Protein AF-A0A0V7Z9K7-F1 (afdb_monomer_lite)

Sequence (71 aa):
MPSTPAVLGAITMSGVAAAAWAWPAADPDVIEHANADLEPGHPHLHGDRRHAHAHAYVINDLHHRWPARAA

Foldseek 3Di:
DVCVVVVVVVVVVVVVVCCVVPPDPDDDQWDWDAPPVDDPPPPVCPPDPPSTDTDGDDCDPSRPDDDDPPD

pLDDT: mean 78.97, std 14.81, range [40.94, 98.62]

Radius of gyration: 19.27 Å; chains: 1; bounding box: 43×19×49 Å

Structure (mmCIF, N/CA/C/O backbone):
data_AF-A0A0V7Z9K7-F1
#
_entry.id   AF-A0A0V7Z9K7-F1
#
loop_
_atom_site.group_PDB
_atom_site.id
_atom_site.type_symbol
_atom_site.label_atom_id
_atom_site.label_alt_id
_atom_site.label_comp_id
_atom_site.label_asym_id
_atom_site.label_entity_id
_atom_site.label_seq_id
_atom_site.pdbx_PDB_ins_code
_atom_site.Cartn_x
_atom_site.Cartn_y
_atom_site.Cartn_z
_atom_site.occupancy
_atom_site.B_iso_or_equiv
_atom_site.auth_seq_id
_atom_site.auth_comp_id
_atom_site.auth_asym_id
_atom_site.auth_atom_id
_atom_site.pdbx_PDB_model_num
ATOM 1 N N . MET A 1 1 ? 11.944 3.752 -30.780 1.00 61.66 1 MET A N 1
ATOM 2 C CA . MET A 1 1 ? 13.080 3.845 -29.838 1.00 61.66 1 MET A CA 1
ATOM 3 C C . MET A 1 1 ? 13.267 2.467 -29.204 1.00 61.66 1 MET A C 1
ATOM 5 O O . MET A 1 1 ? 12.474 2.115 -28.341 1.00 61.66 1 MET A O 1
ATOM 9 N N . PRO A 1 2 ? 14.222 1.639 -29.658 1.00 76.38 2 PRO A N 1
ATOM 10 C CA . PRO A 1 2 ? 14.389 0.271 -29.143 1.00 76.38 2 PRO A CA 1
ATOM 11 C C . PRO A 1 2 ? 14.815 0.216 -27.662 1.00 76.38 2 PRO A C 1
ATOM 13 O O . PRO A 1 2 ? 14.695 -0.828 -27.033 1.00 76.38 2 PRO A O 1
ATOM 16 N N . SER A 1 3 ? 15.265 1.336 -27.084 1.00 91.56 3 SER A N 1
ATOM 17 C CA . SER A 1 3 ? 15.666 1.451 -25.676 1.00 91.56 3 SER A CA 1
ATOM 18 C C . SER A 1 3 ? 14.499 1.582 -24.693 1.00 91.56 3 SER A C 1
ATOM 20 O O . SER A 1 3 ? 14.640 1.203 -23.535 1.00 91.56 3 SER A O 1
ATOM 22 N N . THR A 1 4 ? 13.343 2.088 -25.128 1.00 96.31 4 THR A N 1
ATOM 23 C CA . THR A 1 4 ? 12.180 2.318 -24.257 1.00 96.31 4 THR A CA 1
ATOM 24 C C . THR A 1 4 ? 11.746 1.074 -23.468 1.00 96.31 4 THR A C 1
ATOM 26 O O . THR A 1 4 ? 11.647 1.184 -22.247 1.00 96.31 4 THR A O 1
ATOM 29 N N . PRO A 1 5 ? 11.533 -0.112 -24.080 1.00 96.06 5 PRO A N 1
ATOM 30 C CA . PRO A 1 5 ? 11.131 -1.295 -23.316 1.00 96.06 5 PRO A CA 1
ATOM 31 C C . PRO A 1 5 ? 12.194 -1.745 -22.305 1.00 96.06 5 PRO A C 1
ATOM 33 O O . PRO A 1 5 ? 11.840 -2.176 -21.213 1.00 96.06 5 PRO A O 1
ATOM 36 N N . ALA A 1 6 ? 13.486 -1.599 -22.624 1.00 97.06 6 ALA A N 1
ATOM 37 C CA . ALA A 1 6 ? 14.569 -1.953 -21.707 1.00 97.06 6 ALA A CA 1
ATOM 38 C C . ALA A 1 6 ? 14.603 -1.035 -20.474 1.00 97.06 6 ALA A C 1
ATOM 40 O O . ALA A 1 6 ? 14.749 -1.512 -19.351 1.00 97.06 6 ALA A O 1
ATOM 41 N N . VAL A 1 7 ? 14.413 0.273 -20.673 1.00 97.94 7 VAL A N 1
ATOM 42 C CA . VAL A 1 7 ? 14.338 1.247 -19.573 1.00 97.94 7 VAL A CA 1
ATOM 43 C C . VAL A 1 7 ? 13.124 0.974 -18.688 1.00 97.94 7 VAL A C 1
ATOM 45 O O . VAL A 1 7 ? 13.258 0.925 -17.468 1.00 97.94 7 VAL A O 1
ATOM 48 N N . LEU A 1 8 ? 11.952 0.747 -19.287 1.00 97.81 8 LEU A N 1
ATOM 49 C CA . LEU A 1 8 ? 10.745 0.412 -18.531 1.00 97.81 8 LEU A CA 1
ATOM 50 C C . LEU A 1 8 ? 10.926 -0.889 -17.741 1.00 97.81 8 LEU A C 1
ATOM 52 O O . LEU A 1 8 ? 10.609 -0.921 -16.557 1.00 97.81 8 LEU A O 1
ATOM 56 N N . GLY A 1 9 ? 11.511 -1.920 -18.356 1.00 97.75 9 GLY A N 1
ATOM 57 C CA . GLY A 1 9 ? 11.808 -3.185 -17.685 1.00 97.75 9 GLY A CA 1
ATOM 58 C C . GLY A 1 9 ? 12.732 -3.013 -16.479 1.00 97.75 9 GLY A C 1
ATOM 59 O O . GLY A 1 9 ? 12.448 -3.553 -15.411 1.00 97.75 9 GLY A O 1
ATOM 60 N N . ALA A 1 10 ? 13.792 -2.211 -16.611 1.00 98.31 10 ALA A N 1
ATOM 61 C CA . ALA A 1 10 ? 14.694 -1.911 -15.501 1.00 98.31 10 ALA A CA 1
ATOM 62 C C . ALA A 1 10 ? 13.972 -1.191 -14.349 1.00 98.31 10 ALA A C 1
ATOM 64 O O . ALA A 1 10 ? 14.135 -1.571 -13.191 1.00 98.31 10 ALA A O 1
ATOM 65 N N . ILE A 1 11 ? 13.128 -0.199 -14.657 1.00 98.56 11 ILE A N 1
ATOM 66 C CA . ILE A 1 11 ? 12.323 0.514 -13.653 1.00 98.56 11 ILE A CA 1
ATOM 67 C C . ILE A 1 11 ? 11.375 -0.454 -12.936 1.00 98.56 11 ILE A C 1
ATOM 69 O O . ILE A 1 11 ? 11.313 -0.455 -11.706 1.00 98.56 11 ILE A O 1
ATOM 73 N N . THR A 1 12 ? 10.668 -1.306 -13.683 1.00 98.44 12 THR A N 1
ATOM 74 C CA . THR A 1 12 ? 9.750 -2.299 -13.114 1.00 98.44 12 THR A CA 1
ATOM 75 C C . THR A 1 12 ? 10.481 -3.274 -12.198 1.00 98.44 12 THR A C 1
ATOM 77 O O . THR A 1 12 ? 10.036 -3.496 -11.075 1.00 98.44 12 THR A O 1
ATOM 80 N N . MET A 1 13 ? 11.618 -3.825 -12.633 1.00 98.62 13 MET A N 1
ATOM 81 C CA . MET A 1 13 ? 12.398 -4.757 -11.817 1.00 98.62 13 MET A CA 1
ATOM 82 C C . MET A 1 13 ? 12.898 -4.121 -10.521 1.00 98.62 13 MET A C 1
ATOM 84 O O . MET A 1 13 ? 12.778 -4.734 -9.461 1.00 98.62 13 MET A O 1
ATOM 88 N N . SER A 1 14 ? 13.402 -2.887 -10.581 1.00 98.56 14 SER A N 1
ATOM 89 C CA . SER A 1 14 ? 13.816 -2.156 -9.383 1.00 98.56 14 SER A CA 1
ATOM 90 C C . SER A 1 14 ? 12.644 -1.911 -8.432 1.00 98.56 14 SER A C 1
ATOM 92 O O . SER A 1 14 ? 12.798 -2.082 -7.225 1.00 98.56 14 SER A O 1
ATOM 94 N N . GLY A 1 15 ? 11.464 -1.569 -8.958 1.00 98.19 15 GLY A N 1
ATOM 95 C CA . GLY A 1 15 ? 10.249 -1.403 -8.158 1.00 98.19 15 GLY A CA 1
ATOM 96 C C . GLY A 1 15 ? 9.821 -2.693 -7.455 1.00 98.19 15 GLY A C 1
ATOM 97 O O . GLY A 1 15 ? 9.531 -2.672 -6.263 1.00 98.19 15 GLY A O 1
ATOM 98 N N . VAL A 1 16 ? 9.851 -3.827 -8.162 1.00 98.19 16 VAL A N 1
ATOM 99 C CA . VAL A 1 16 ? 9.538 -5.146 -7.587 1.00 98.19 16 VAL A CA 1
ATOM 100 C C . VAL A 1 16 ? 10.539 -5.527 -6.496 1.00 98.19 16 VAL A C 1
ATOM 102 O O . VAL A 1 16 ? 10.129 -5.964 -5.425 1.00 98.19 16 VAL A O 1
ATOM 105 N N . ALA A 1 17 ? 11.839 -5.333 -6.732 1.00 98.38 17 ALA A N 1
ATOM 106 C CA . ALA A 1 17 ? 12.869 -5.626 -5.738 1.00 98.38 17 ALA A CA 1
ATOM 107 C C . ALA A 1 17 ? 12.729 -4.743 -4.487 1.00 98.38 17 ALA A C 1
ATOM 109 O O . ALA A 1 17 ? 12.828 -5.238 -3.366 1.00 98.38 17 ALA A O 1
ATOM 110 N N . ALA A 1 18 ? 12.447 -3.449 -4.671 1.00 98.00 18 ALA A N 1
ATOM 111 C CA . ALA A 1 18 ? 12.200 -2.523 -3.572 1.00 98.00 18 ALA A CA 1
ATOM 112 C C . ALA A 1 18 ? 10.953 -2.913 -2.769 1.00 98.00 18 ALA A C 1
ATOM 114 O O . ALA A 1 18 ? 11.010 -2.924 -1.544 1.00 98.00 18 ALA A O 1
ATOM 115 N N . ALA A 1 19 ? 9.857 -3.282 -3.442 1.00 95.81 19 ALA A N 1
ATOM 116 C CA . ALA A 1 19 ? 8.652 -3.772 -2.782 1.00 95.81 19 ALA A CA 1
ATOM 117 C C . ALA A 1 19 ? 8.947 -5.045 -1.984 1.00 95.81 19 ALA A C 1
ATOM 119 O O . ALA A 1 19 ? 8.679 -5.079 -0.793 1.00 95.81 19 ALA A O 1
ATOM 120 N N . ALA A 1 20 ? 9.587 -6.049 -2.587 1.00 95.56 20 ALA A N 1
ATOM 121 C CA . ALA A 1 20 ? 9.931 -7.294 -1.900 1.00 95.56 20 ALA A CA 1
ATOM 122 C C . ALA A 1 20 ? 10.822 -7.082 -0.661 1.00 95.56 20 ALA A C 1
ATOM 124 O O . ALA A 1 20 ? 10.733 -7.849 0.293 1.00 95.56 20 ALA A O 1
ATOM 125 N N . TRP A 1 21 ? 11.677 -6.054 -0.670 1.00 96.56 21 TRP A N 1
ATOM 126 C CA . TRP A 1 21 ? 12.548 -5.724 0.458 1.00 96.56 21 TRP A CA 1
ATOM 127 C C . TRP A 1 21 ? 11.861 -4.880 1.540 1.00 96.56 21 TRP A C 1
ATOM 129 O O . TRP A 1 21 ? 12.089 -5.104 2.726 1.00 96.56 21 TRP A O 1
ATOM 139 N N . ALA A 1 22 ? 11.050 -3.898 1.144 1.00 94.56 22 ALA A N 1
ATOM 140 C CA . ALA A 1 22 ? 10.451 -2.929 2.058 1.00 94.56 22 ALA A CA 1
ATOM 141 C C . ALA A 1 22 ? 9.062 -3.339 2.573 1.00 94.56 22 ALA A C 1
ATOM 143 O O . ALA A 1 22 ? 8.584 -2.739 3.539 1.00 94.56 22 ALA A O 1
ATOM 144 N N . TRP A 1 23 ? 8.398 -4.318 1.944 1.00 91.00 23 TRP A N 1
ATOM 145 C CA . TRP A 1 23 ? 7.069 -4.752 2.373 1.00 91.00 23 TRP A CA 1
ATOM 146 C C . TRP A 1 23 ? 7.133 -5.365 3.778 1.00 91.00 23 TRP A C 1
ATOM 148 O O . TRP A 1 23 ? 7.991 -6.214 4.044 1.00 91.00 23 TRP A O 1
ATOM 158 N N . PRO A 1 24 ? 6.237 -4.975 4.698 1.00 87.75 24 PRO A N 1
ATOM 159 C CA . PRO A 1 24 ? 6.170 -5.591 6.013 1.00 87.75 24 PRO A CA 1
ATOM 160 C C . PRO A 1 24 ? 5.857 -7.088 5.915 1.00 87.75 24 PRO A C 1
ATOM 162 O O . PRO A 1 24 ? 4.943 -7.491 5.206 1.00 87.75 24 PRO A O 1
ATOM 165 N N . ALA A 1 25 ? 6.545 -7.920 6.701 1.00 87.69 25 ALA A N 1
ATOM 166 C CA . ALA A 1 25 ? 6.207 -9.346 6.795 1.00 87.69 25 ALA A CA 1
ATOM 167 C C . ALA A 1 25 ? 4.803 -9.589 7.386 1.00 87.69 25 ALA A C 1
ATOM 169 O O . ALA A 1 25 ? 4.179 -10.610 7.117 1.00 87.69 25 ALA A O 1
ATOM 170 N N . ALA A 1 26 ? 4.326 -8.651 8.209 1.00 83.94 26 ALA A N 1
ATOM 171 C CA . ALA A 1 26 ? 2.980 -8.643 8.760 1.00 83.94 26 ALA A CA 1
ATOM 172 C C . ALA A 1 26 ? 2.174 -7.524 8.094 1.00 83.94 26 ALA A C 1
ATOM 174 O O . ALA A 1 26 ? 2.348 -6.351 8.441 1.00 83.94 26 ALA A O 1
ATOM 175 N N . ASP A 1 27 ? 1.315 -7.918 7.160 1.00 82.25 27 ASP A N 1
ATOM 176 C CA . ASP A 1 27 ? 0.385 -7.060 6.427 1.00 82.25 27 ASP A CA 1
ATOM 177 C C . ASP A 1 27 ? -1.015 -7.700 6.476 1.00 82.25 27 ASP A C 1
ATOM 179 O O . ASP A 1 27 ? -1.362 -8.506 5.613 1.00 82.25 27 ASP A O 1
ATOM 183 N N . PRO A 1 28 ? -1.765 -7.505 7.577 1.00 83.25 28 PRO A N 1
ATOM 184 C CA . PRO A 1 28 ? -3.060 -8.144 7.755 1.00 83.25 28 PRO A CA 1
ATOM 185 C C . PRO A 1 28 ? -4.124 -7.485 6.875 1.00 83.25 28 PRO A C 1
ATOM 187 O O . PRO A 1 28 ? -4.327 -6.275 6.939 1.00 83.25 28 PRO A O 1
ATOM 190 N N . ASP A 1 29 ? -4.879 -8.305 6.142 1.00 78.62 29 ASP A N 1
ATOM 191 C CA . ASP A 1 29 ? -6.003 -7.825 5.328 1.00 78.62 29 ASP A CA 1
ATOM 192 C C . ASP A 1 29 ? -7.109 -7.193 6.186 1.00 78.62 29 ASP A C 1
ATOM 194 O O . ASP A 1 29 ? -7.762 -6.236 5.772 1.00 78.62 29 ASP A O 1
ATOM 198 N N . VAL A 1 30 ? -7.326 -7.728 7.393 1.00 80.62 30 VAL A N 1
ATOM 199 C CA . VAL A 1 30 ? -8.352 -7.271 8.337 1.00 80.62 30 VAL A CA 1
ATOM 200 C C . VAL A 1 30 ? -7.713 -6.367 9.382 1.00 80.62 30 VAL A C 1
ATOM 202 O O . VAL A 1 30 ? -6.887 -6.818 10.177 1.00 80.62 30 VAL A O 1
ATOM 205 N N . ILE A 1 31 ? -8.137 -5.104 9.410 1.00 76.00 31 ILE A N 1
ATOM 206 C CA . ILE A 1 31 ? -7.677 -4.114 10.386 1.00 76.00 31 ILE A CA 1
ATOM 207 C C . ILE A 1 31 ? -8.872 -3.625 11.201 1.00 76.00 31 ILE A C 1
ATOM 209 O O . ILE A 1 31 ? -9.886 -3.197 10.646 1.00 76.00 31 ILE A O 1
ATOM 213 N N . GLU A 1 32 ? -8.747 -3.684 12.527 1.00 72.81 32 GLU A N 1
ATOM 214 C CA . GLU A 1 32 ? -9.738 -3.117 13.441 1.00 72.81 32 GLU A CA 1
ATOM 215 C C . GLU A 1 32 ? -9.740 -1.590 13.304 1.00 72.81 32 GLU A C 1
ATOM 217 O O . GLU A 1 32 ? -8.709 -0.932 13.453 1.00 72.81 32 GLU A O 1
ATOM 222 N N . HIS A 1 33 ? -10.901 -1.024 12.992 1.00 71.00 33 HIS A N 1
ATOM 223 C CA . HIS A 1 33 ? -11.089 0.417 12.881 1.00 71.00 33 HIS A CA 1
ATOM 224 C C . HIS A 1 33 ? -12.409 0.827 13.537 1.00 71.00 33 HIS A C 1
ATOM 226 O O . HIS A 1 33 ? -13.397 0.084 13.543 1.00 71.00 33 HIS A O 1
ATOM 232 N N . ALA A 1 34 ? -12.401 2.025 14.120 1.00 66.38 34 ALA A N 1
ATOM 233 C CA . ALA A 1 34 ? -13.559 2.619 14.767 1.00 66.38 34 ALA A CA 1
ATOM 234 C C . ALA A 1 34 ? -14.173 3.676 13.847 1.00 66.38 34 ALA A C 1
ATOM 236 O O . ALA A 1 34 ? -13.491 4.600 13.410 1.00 66.38 34 ALA A O 1
ATOM 237 N N . ASN A 1 35 ? -15.475 3.565 13.600 1.00 67.94 35 ASN A N 1
ATOM 238 C CA . ASN A 1 35 ? -16.248 4.571 12.874 1.00 67.94 35 ASN A CA 1
ATOM 239 C C . ASN A 1 35 ? -16.940 5.507 13.878 1.00 67.94 35 ASN A C 1
ATOM 241 O O . ASN A 1 35 ? -18.161 5.487 14.010 1.00 67.94 35 ASN A O 1
ATOM 245 N N . ALA A 1 36 ? -16.149 6.278 14.634 1.00 64.25 36 ALA A N 1
ATOM 246 C CA . ALA A 1 36 ? -16.656 7.141 15.711 1.00 64.25 36 ALA A CA 1
ATOM 247 C C . ALA A 1 36 ? -17.550 8.293 15.211 1.00 64.25 36 ALA A C 1
ATOM 249 O O . ALA A 1 36 ? -18.359 8.809 15.978 1.00 64.25 36 ALA A O 1
ATOM 250 N N . ASP A 1 37 ? -17.423 8.657 13.933 1.00 67.38 37 ASP A N 1
ATOM 251 C CA . ASP A 1 37 ? -18.150 9.771 13.315 1.00 67.38 37 ASP A CA 1
ATOM 252 C C . ASP A 1 37 ? -19.499 9.355 12.696 1.00 67.38 37 ASP A C 1
ATOM 254 O O . ASP A 1 37 ? -20.246 10.207 12.215 1.00 67.38 37 ASP A O 1
ATOM 258 N N . LEU A 1 38 ? -19.828 8.056 12.676 1.00 74.75 38 LEU A N 1
ATOM 259 C CA . LEU A 1 38 ? -21.099 7.572 12.133 1.00 74.75 38 LEU A CA 1
ATOM 260 C C . LEU A 1 38 ? -22.197 7.574 13.201 1.00 74.75 38 LEU A C 1
ATOM 262 O O . LEU A 1 38 ? -22.012 7.075 14.311 1.00 74.75 38 LEU A O 1
ATOM 266 N N . GLU A 1 39 ? -23.375 8.072 12.823 1.00 76.81 39 GLU A N 1
ATOM 267 C CA . GLU A 1 39 ? -24.570 8.054 13.669 1.00 76.81 39 GLU A CA 1
ATOM 268 C C . GLU A 1 39 ? -24.916 6.606 14.091 1.00 76.81 39 GLU A C 1
ATOM 270 O O . GLU A 1 39 ? -24.890 5.695 13.245 1.00 76.81 39 GLU A O 1
ATOM 275 N N . PRO A 1 40 ? -25.290 6.364 15.362 1.00 68.12 40 PRO A N 1
ATOM 276 C CA . PRO A 1 40 ? -25.723 5.048 15.817 1.00 68.12 40 PRO A CA 1
ATOM 277 C C . PRO A 1 40 ? -26.868 4.500 14.950 1.00 68.12 40 PRO A C 1
ATOM 279 O O . PRO A 1 40 ? -27.961 5.059 14.909 1.00 68.12 40 PRO A O 1
ATOM 282 N N . GLY A 1 41 ? -26.620 3.389 14.250 1.00 70.44 41 GLY A N 1
ATOM 283 C CA . GLY A 1 41 ? -27.589 2.762 13.340 1.00 70.44 41 GLY A CA 1
ATOM 284 C C . GLY A 1 41 ? -27.326 2.980 11.848 1.00 70.44 41 GLY A C 1
ATOM 285 O O . GLY A 1 41 ? -28.078 2.444 11.032 1.00 70.44 41 GLY A O 1
ATOM 286 N N . HIS A 1 42 ? -26.255 3.692 11.475 1.00 70.94 42 HIS A N 1
ATOM 287 C CA . HIS A 1 42 ? -25.822 3.790 10.081 1.00 70.94 42 HIS A CA 1
ATOM 288 C C . HIS A 1 42 ? -25.710 2.384 9.448 1.00 70.94 42 HIS A C 1
ATOM 290 O O . HIS A 1 42 ? -25.205 1.468 10.104 1.00 70.94 42 HIS A O 1
ATOM 296 N N . PRO A 1 43 ? -26.149 2.160 8.192 1.00 76.69 43 PRO A N 1
ATOM 297 C CA . PRO A 1 43 ? -26.124 0.830 7.570 1.00 76.69 43 PRO A CA 1
ATOM 298 C C . PRO A 1 43 ? -24.737 0.176 7.556 1.00 76.69 43 PRO A C 1
ATOM 300 O O . PRO A 1 43 ? -24.626 -1.040 7.637 1.00 76.69 43 PRO A O 1
ATOM 303 N N . HIS A 1 44 ? -23.672 0.982 7.528 1.00 71.75 44 HIS A N 1
ATOM 304 C CA . HIS A 1 44 ? -22.288 0.503 7.620 1.00 71.75 44 HIS A CA 1
ATOM 305 C C . HIS A 1 44 ? -21.930 -0.100 8.994 1.00 71.75 44 HIS A C 1
ATOM 307 O O . HIS A 1 44 ? -20.969 -0.851 9.103 1.00 71.75 44 HIS A O 1
ATOM 313 N N . LEU A 1 45 ? -22.721 0.199 10.031 1.00 68.81 45 LEU A N 1
ATOM 314 C CA . LEU A 1 45 ? -22.586 -0.358 11.377 1.00 68.81 45 LEU A CA 1
ATOM 315 C C . LEU A 1 45 ? -23.423 -1.642 11.575 1.00 68.81 45 LEU A C 1
ATOM 317 O O . LEU A 1 45 ? -23.268 -2.338 12.581 1.00 68.81 45 LEU A O 1
ATOM 321 N N . HIS A 1 46 ? -24.330 -1.979 10.644 1.00 62.38 46 HIS A N 1
ATOM 322 C CA . HIS A 1 46 ? -25.201 -3.155 10.753 1.00 62.38 46 HIS A CA 1
ATOM 323 C C . HIS A 1 46 ? -24.401 -4.451 10.541 1.00 62.38 46 HIS A C 1
ATOM 325 O O . HIS A 1 46 ? -24.206 -4.916 9.423 1.00 62.38 46 HIS A O 1
ATOM 331 N N . GLY A 1 47 ? -23.947 -5.042 11.647 1.00 57.78 47 GLY A N 1
ATOM 332 C CA . GLY A 1 47 ? -23.189 -6.296 11.671 1.00 57.78 47 GLY A CA 1
ATOM 333 C C . GLY A 1 47 ? -22.350 -6.470 12.934 1.00 57.78 47 GLY A C 1
ATOM 334 O O . GLY A 1 47 ? -22.116 -7.601 13.350 1.00 57.78 47 GLY A O 1
ATOM 335 N N . ASP A 1 48 ? -21.985 -5.369 13.599 1.00 55.16 48 ASP A N 1
ATOM 336 C CA . ASP A 1 48 ? -21.078 -5.398 14.745 1.00 55.16 48 ASP A CA 1
ATOM 337 C C . ASP A 1 48 ? -21.633 -4.580 15.913 1.00 55.16 48 ASP A C 1
ATOM 339 O O . ASP A 1 48 ? -21.890 -3.382 15.827 1.00 55.16 48 ASP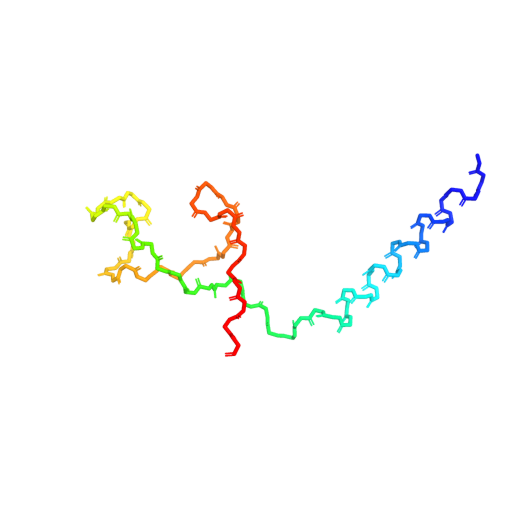 A O 1
ATOM 343 N N . ARG A 1 49 ? -21.857 -5.256 17.043 1.00 54.44 49 ARG A N 1
ATOM 344 C CA . ARG A 1 49 ? -22.566 -4.708 18.215 1.00 54.44 49 ARG A CA 1
ATOM 345 C C . ARG A 1 49 ? -21.747 -3.685 19.020 1.00 54.44 49 ARG A C 1
ATOM 347 O O . ARG A 1 49 ? -22.206 -3.268 20.082 1.00 54.44 49 ARG A O 1
ATOM 354 N N . ARG A 1 50 ? -20.529 -3.328 18.593 1.00 53.16 50 ARG A N 1
ATOM 355 C CA . ARG A 1 50 ? -19.553 -2.620 19.445 1.00 53.16 50 ARG A CA 1
ATOM 356 C C . ARG A 1 50 ? -18.810 -1.441 18.808 1.00 53.16 50 ARG A C 1
ATOM 358 O O . ARG A 1 50 ? -17.830 -1.012 19.397 1.00 53.16 50 ARG A O 1
ATOM 365 N N . HIS A 1 51 ? -19.250 -0.890 17.673 1.00 53.53 51 HIS A N 1
ATOM 366 C CA . HIS A 1 51 ? -18.565 0.228 16.978 1.00 53.53 51 HIS A CA 1
ATOM 367 C C . HIS A 1 51 ? -17.102 -0.048 16.551 1.00 53.53 51 HIS A C 1
ATOM 369 O O . HIS A 1 51 ? -16.469 0.816 15.947 1.00 53.53 51 HIS A O 1
ATOM 375 N N . ALA A 1 52 ? -16.575 -1.241 16.835 1.00 55.34 52 ALA A N 1
ATOM 376 C CA . ALA A 1 52 ? -15.328 -1.770 16.314 1.00 55.34 52 ALA A CA 1
ATOM 377 C C . ALA A 1 52 ? -15.701 -2.742 15.196 1.00 55.34 52 ALA A C 1
ATOM 379 O O . ALA A 1 52 ? -16.350 -3.753 15.460 1.00 55.34 52 ALA A O 1
ATOM 380 N N . HIS A 1 53 ? -15.368 -2.384 13.959 1.00 62.12 53 HIS A N 1
ATOM 381 C CA . HIS A 1 53 ? -15.655 -3.193 12.782 1.00 62.12 53 HIS A CA 1
ATOM 382 C C . HIS A 1 53 ? -14.361 -3.858 12.322 1.00 62.12 53 HIS A C 1
ATOM 384 O O . HIS A 1 53 ? -13.378 -3.178 12.031 1.00 62.12 53 HIS A O 1
ATOM 390 N N . ALA A 1 54 ? -14.3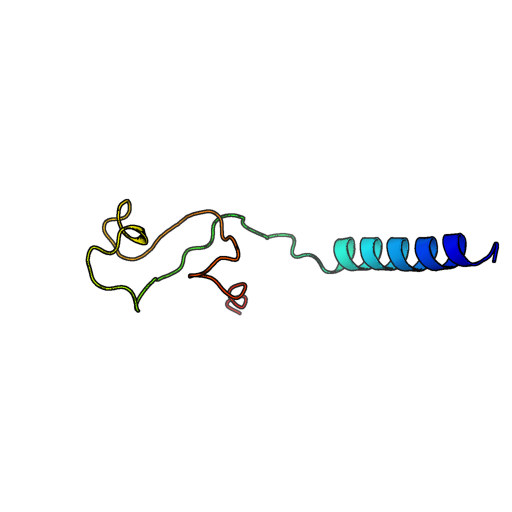57 -5.189 12.24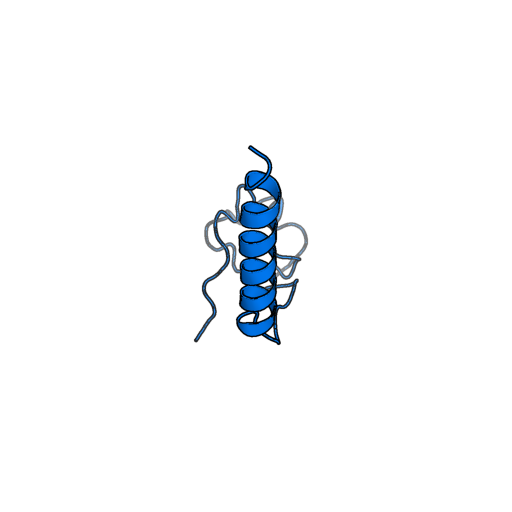9 1.00 63.84 54 ALA A N 1
ATOM 391 C CA . ALA A 1 54 ? -13.228 -5.965 11.738 1.00 63.84 54 ALA A CA 1
ATOM 392 C C . ALA A 1 54 ? -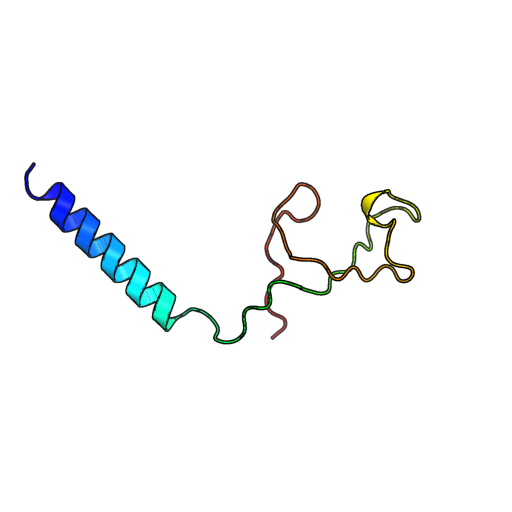13.597 -6.578 10.379 1.00 63.84 54 ALA A C 1
ATOM 394 O O . ALA A 1 54 ? -14.187 -7.653 10.299 1.00 63.84 54 ALA A O 1
ATOM 395 N N . HIS A 1 55 ? -13.264 -5.879 9.296 1.00 70.38 55 HIS A N 1
ATOM 396 C CA . HIS A 1 55 ? -13.383 -6.380 7.925 1.00 70.38 55 HIS A CA 1
ATOM 397 C C . HIS A 1 55 ? -12.122 -6.044 7.127 1.00 70.38 55 HIS A C 1
ATOM 399 O O . HIS A 1 55 ? -11.261 -5.304 7.609 1.00 70.38 55 HIS A O 1
ATOM 405 N N . ALA A 1 56 ? -11.998 -6.621 5.927 1.00 76.25 56 ALA A N 1
ATOM 406 C CA . ALA A 1 56 ? -10.878 -6.321 5.046 1.00 76.25 56 ALA A CA 1
ATOM 407 C C . ALA A 1 56 ? -10.823 -4.812 4.761 1.00 76.25 56 ALA A C 1
ATOM 409 O O . ALA A 1 56 ? -11.834 -4.235 4.354 1.00 76.25 56 ALA A O 1
ATOM 410 N N . TYR A 1 57 ? -9.675 -4.175 4.989 1.00 76.38 57 TYR A N 1
ATOM 411 C CA . TYR A 1 57 ? -9.559 -2.730 4.815 1.00 76.38 57 TYR A CA 1
ATOM 412 C C . TYR A 1 57 ? -9.484 -2.392 3.323 1.00 76.38 57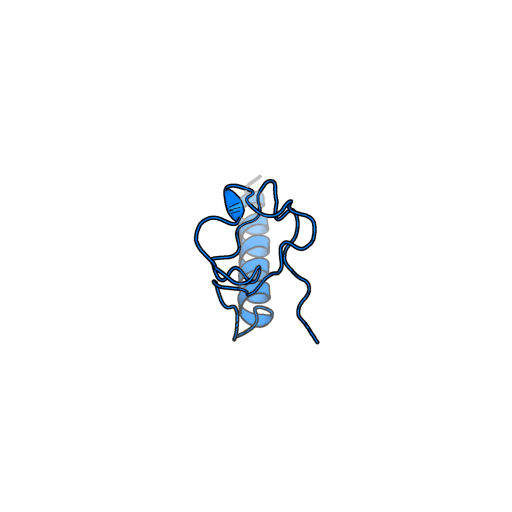 TYR A C 1
ATOM 414 O O . TYR A 1 57 ? -8.547 -2.778 2.626 1.00 76.38 57 TYR A O 1
ATOM 422 N N . VAL A 1 58 ? -10.481 -1.667 2.816 1.00 82.25 58 VAL A N 1
ATOM 423 C CA . VAL A 1 58 ? -10.566 -1.269 1.405 1.00 82.25 58 VAL A CA 1
ATOM 424 C C . VAL A 1 58 ? -10.755 0.236 1.325 1.00 82.25 58 VAL A C 1
ATOM 426 O O . VAL A 1 58 ? -11.645 0.782 1.974 1.00 82.25 58 VAL A O 1
ATOM 429 N N . ILE A 1 59 ? -9.949 0.898 0.491 1.00 85.62 59 ILE A N 1
ATOM 430 C CA . ILE A 1 59 ? -10.103 2.332 0.238 1.00 85.62 59 ILE A CA 1
ATOM 431 C C . ILE A 1 59 ? -11.446 2.580 -0.455 1.00 85.62 59 ILE A C 1
ATOM 433 O O . ILE A 1 59 ? -11.678 2.100 -1.564 1.00 85.62 59 ILE A O 1
ATOM 437 N N . ASN A 1 60 ? -12.335 3.311 0.213 1.00 83.19 60 ASN A N 1
ATOM 438 C CA . ASN A 1 60 ? -13.687 3.623 -0.249 1.00 83.19 60 ASN A CA 1
ATOM 439 C C . ASN A 1 60 ? -14.147 4.988 0.295 1.00 83.19 60 ASN A C 1
ATOM 441 O O . ASN A 1 60 ? -13.352 5.729 0.873 1.00 83.19 60 ASN A O 1
ATOM 445 N N . ASP A 1 61 ? -15.428 5.314 0.122 1.00 84.75 61 ASP A N 1
ATOM 446 C CA . ASP A 1 61 ? -16.006 6.600 0.536 1.00 84.75 61 ASP A CA 1
ATOM 447 C C . ASP A 1 61 ? -15.937 6.867 2.049 1.00 84.75 61 ASP A C 1
ATOM 449 O O . ASP A 1 61 ? -16.017 8.016 2.464 1.00 84.75 61 ASP A O 1
ATOM 453 N N . LEU A 1 62 ? -15.783 5.829 2.877 1.00 80.50 62 LEU A N 1
ATOM 454 C CA . LEU A 1 62 ? -15.617 5.953 4.330 1.00 80.50 62 LEU A CA 1
ATOM 455 C C . LEU A 1 62 ? -14.152 5.791 4.769 1.00 80.50 62 LEU A C 1
ATOM 457 O O . LEU A 1 62 ? -13.773 6.226 5.852 1.00 80.50 62 LEU A O 1
ATOM 461 N N . HIS A 1 63 ? -13.303 5.222 3.911 1.00 82.00 63 HIS A N 1
ATOM 462 C CA . HIS A 1 63 ? -11.903 4.914 4.190 1.00 82.00 63 HIS A CA 1
ATOM 463 C C . HIS A 1 63 ? -11.004 5.519 3.114 1.00 82.00 63 HIS A C 1
ATOM 465 O O . HIS A 1 63 ? -10.506 4.834 2.227 1.00 82.00 63 HIS A O 1
ATOM 471 N N . HIS A 1 64 ? -10.772 6.827 3.171 1.00 85.44 64 HIS A N 1
ATOM 472 C CA . HIS A 1 64 ? -10.005 7.520 2.129 1.00 85.44 64 HIS A CA 1
ATOM 473 C C . HIS A 1 64 ? -8.496 7.241 2.152 1.00 85.44 64 HIS A C 1
ATOM 475 O O . HIS A 1 64 ? -7.780 7.648 1.235 1.00 85.44 64 HIS A O 1
ATOM 481 N N . ARG A 1 65 ? -7.975 6.650 3.231 1.00 82.31 65 ARG A N 1
ATOM 482 C CA . ARG A 1 65 ? -6.534 6.493 3.463 1.00 82.31 65 ARG A CA 1
ATOM 483 C C . ARG A 1 65 ? -6.276 5.206 4.219 1.00 82.31 65 ARG A C 1
ATOM 485 O O . ARG A 1 65 ? -7.069 4.852 5.077 1.00 82.31 65 ARG A O 1
ATOM 492 N N . TRP A 1 66 ? -5.143 4.565 3.954 1.00 79.56 66 TRP A N 1
ATOM 493 C CA . TRP A 1 66 ? -4.697 3.461 4.797 1.00 79.56 66 TRP A CA 1
ATOM 494 C C . TRP A 1 66 ? -4.428 3.976 6.219 1.00 79.56 66 TRP A C 1
ATOM 496 O O . TRP A 1 66 ? -3.869 5.074 6.360 1.00 79.56 66 TRP A O 1
ATOM 506 N N . PRO A 1 67 ? -4.803 3.234 7.272 1.00 76.19 67 PRO A N 1
ATOM 507 C CA . PRO A 1 67 ? -4.484 3.630 8.630 1.00 76.19 67 PRO A CA 1
ATOM 508 C C . PRO A 1 67 ? -2.962 3.653 8.788 1.00 76.19 67 PRO A C 1
ATOM 510 O O . PRO A 1 67 ? -2.257 2.733 8.367 1.00 76.19 67 PRO A O 1
ATOM 513 N N . ALA A 1 68 ? -2.436 4.732 9.369 1.00 70.06 68 ALA A N 1
ATOM 514 C CA . ALA A 1 68 ? -1.021 4.786 9.704 1.00 70.06 68 ALA A CA 1
ATOM 515 C C . ALA A 1 68 ? -0.711 3.638 10.669 1.00 70.06 68 ALA A C 1
ATOM 517 O O . ALA A 1 68 ? -1.479 3.383 11.599 1.00 70.06 68 ALA A O 1
ATOM 518 N N . ARG A 1 69 ? 0.404 2.938 10.442 1.00 61.25 69 ARG A N 1
ATOM 519 C CA . ARG A 1 69 ? 0.852 1.870 11.336 1.00 61.25 69 ARG A CA 1
ATOM 520 C C . ARG A 1 69 ? 0.928 2.441 12.753 1.00 61.25 69 ARG A C 1
ATOM 522 O O . ARG A 1 69 ? 1.631 3.430 12.960 1.00 61.25 69 ARG A O 1
ATOM 529 N N . ALA A 1 70 ? 0.204 1.849 13.703 1.00 52.56 70 ALA A N 1
ATOM 530 C CA . ALA A 1 70 ? 0.470 2.111 15.110 1.00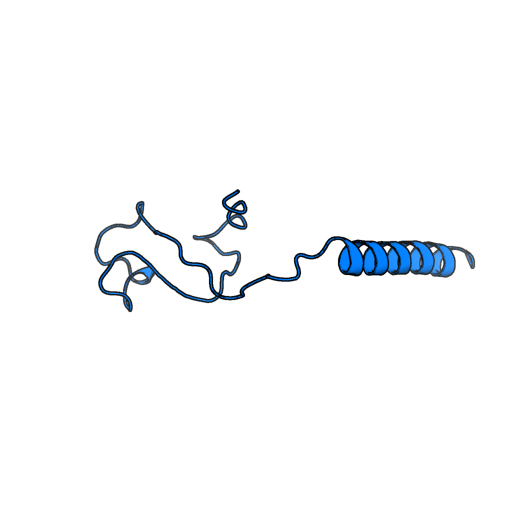 52.56 70 ALA A CA 1
ATOM 531 C C . ALA A 1 70 ? 1.935 1.718 15.354 1.00 52.56 70 ALA A C 1
ATOM 533 O O . ALA A 1 70 ? 2.325 0.590 15.040 1.00 52.56 70 ALA A O 1
ATOM 534 N N . ALA A 1 71 ? 2.750 2.695 15.753 1.00 40.94 71 ALA A N 1
ATOM 535 C CA . ALA A 1 71 ? 4.154 2.481 16.087 1.00 40.94 71 ALA A CA 1
ATOM 536 C C . ALA A 1 71 ? 4.290 1.552 17.297 1.00 40.94 71 ALA A C 1
ATOM 538 O O . ALA A 1 71 ? 3.439 1.658 18.210 1.00 40.94 71 ALA A O 1
#

Secondary structure (DSSP, 8-state):
-TTHHHHHHHHHHHHHHHHHHHS-S---SEEEEE-TTSPTT-GGGTT-TTSEEEEE---SSS--SPPPPP-